Protein AF-A0A2V3JM64-F1 (afdb_monomer_lite)

Foldseek 3Di:
DVQVVCVVVPHQLAAAEDEDEDQAPDPPDNHNPPGCLLVVLVVSVVSNYQYEYDYPSDPDQVVRCVSVHHYDPDDDDDDDDD

Structure (mmCIF, N/CA/C/O backbone):
data_AF-A0A2V3JM64-F1
#
_entry.id   AF-A0A2V3JM64-F1
#
loop_
_atom_site.group_PDB
_atom_site.id
_atom_site.type_symbol
_atom_site.label_atom_id
_atom_site.label_alt_id
_atom_site.label_comp_id
_atom_site.label_asym_id
_atom_site.label_entity_id
_atom_site.label_seq_id
_atom_site.pdbx_PDB_ins_code
_atom_site.Cartn_x
_atom_site.Cartn_y
_atom_site.Cartn_z
_atom_site.occupancy
_atom_site.B_iso_or_equiv
_atom_site.auth_seq_id
_atom_site.auth_comp_id
_atom_site.auth_asym_id
_atom_site.auth_atom_id
_atom_site.pdbx_PDB_model_num
ATOM 1 N N . MET A 1 1 ? -0.757 13.392 4.444 1.00 74.81 1 MET A N 1
ATOM 2 C CA . MET A 1 1 ? -0.458 11.934 4.373 1.00 74.81 1 MET A CA 1
ATOM 3 C C . MET A 1 1 ? -1.763 11.140 4.512 1.00 74.81 1 MET A C 1
ATOM 5 O O . MET A 1 1 ? -2.713 11.678 5.056 1.00 74.81 1 MET A O 1
A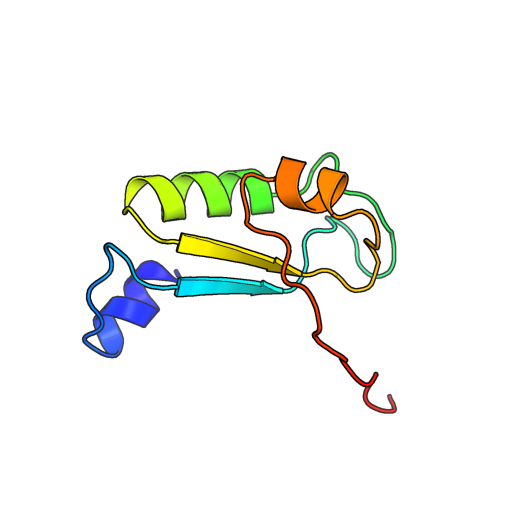TOM 9 N N . ALA A 1 2 ? -1.868 9.889 4.037 1.00 88.94 2 ALA A N 1
ATOM 10 C CA . ALA A 1 2 ? -3.138 9.133 4.057 1.00 88.94 2 ALA A CA 1
ATOM 11 C C . ALA A 1 2 ? -3.806 9.031 5.450 1.00 88.94 2 ALA A C 1
ATOM 13 O O . ALA A 1 2 ? -5.028 8.990 5.538 1.00 88.94 2 ALA A O 1
ATOM 14 N N . ILE A 1 3 ? -3.014 9.040 6.529 1.00 93.69 3 ILE A N 1
ATOM 15 C CA . ILE A 1 3 ? -3.506 9.088 7.914 1.00 93.69 3 ILE A CA 1
ATOM 16 C C . ILE A 1 3 ? -4.278 10.383 8.213 1.00 93.69 3 ILE A C 1
ATOM 18 O O . ILE A 1 3 ? -5.373 10.318 8.762 1.00 93.69 3 ILE A O 1
ATOM 22 N N . GLU A 1 4 ? -3.745 11.540 7.811 1.00 94.12 4 GLU A N 1
ATOM 23 C CA . GLU A 1 4 ? -4.422 12.839 7.960 1.00 94.12 4 GLU A CA 1
ATOM 24 C C . GLU A 1 4 ? -5.741 12.836 7.187 1.00 94.12 4 GLU A C 1
ATOM 26 O O . GLU A 1 4 ? -6.780 13.144 7.752 1.00 94.12 4 GLU A O 1
ATOM 31 N N . GLY A 1 5 ? -5.733 12.334 5.947 1.00 95.25 5 GLY A N 1
ATOM 32 C CA . GLY A 1 5 ? -6.952 12.233 5.142 1.00 95.25 5 GLY A CA 1
ATOM 33 C C . GLY A 1 5 ? -8.030 11.331 5.757 1.00 95.25 5 GLY A C 1
ATOM 34 O O . GLY A 1 5 ? -9.214 11.598 5.576 1.00 95.25 5 GLY A O 1
ATOM 35 N N . LEU A 1 6 ? -7.657 10.280 6.502 1.00 95.44 6 LEU A N 1
ATOM 36 C CA . LEU A 1 6 ? -8.616 9.475 7.273 1.00 95.44 6 LEU A CA 1
ATOM 37 C C . LEU A 1 6 ? -9.178 10.255 8.468 1.00 95.44 6 LEU A C 1
ATOM 39 O O . LEU A 1 6 ? -10.373 10.156 8.747 1.00 95.44 6 LEU A O 1
ATOM 43 N N . ASN A 1 7 ? -8.335 11.028 9.151 1.00 95.56 7 ASN A N 1
ATOM 44 C CA . ASN A 1 7 ? -8.732 11.847 10.291 1.00 95.56 7 ASN A CA 1
ATOM 45 C C . ASN A 1 7 ? -9.668 12.994 9.881 1.00 95.56 7 ASN A C 1
ATOM 47 O O . ASN A 1 7 ? -10.683 13.211 10.539 1.00 95.56 7 ASN A O 1
ATOM 51 N N . ASP A 1 8 ? -9.387 13.659 8.761 1.00 97.38 8 ASP A N 1
ATOM 52 C CA . ASP A 1 8 ? -10.179 14.784 8.245 1.00 97.38 8 ASP A CA 1
ATOM 53 C C . ASP A 1 8 ? -11.626 14.385 7.921 1.00 97.38 8 ASP A C 1
ATOM 55 O O . ASP A 1 8 ? -12.547 15.190 8.043 1.00 97.38 8 ASP A O 1
ATOM 59 N N . VAL A 1 9 ? -11.846 13.119 7.551 1.00 96.19 9 VAL A N 1
ATOM 60 C CA . VAL A 1 9 ? -13.183 12.554 7.297 1.00 96.19 9 VAL A CA 1
ATOM 61 C C . VAL A 1 9 ? -13.756 11.788 8.496 1.00 96.19 9 VAL A C 1
ATOM 63 O O . VAL A 1 9 ? -14.762 11.091 8.356 1.00 96.19 9 VAL A O 1
ATOM 66 N N . GLY A 1 10 ? -13.110 11.861 9.665 1.00 95.12 10 GLY A N 1
ATOM 67 C CA . GLY A 1 10 ? -13.561 11.208 10.896 1.00 95.12 10 GLY A CA 1
ATOM 68 C C . GLY A 1 10 ? -13.539 9.676 10.850 1.00 95.12 10 GLY A C 1
ATOM 69 O O . GLY A 1 10 ? -14.288 9.026 11.584 1.00 95.12 10 GLY A O 1
ATOM 70 N N . LYS A 1 11 ? -12.717 9.064 9.988 1.00 95.69 11 LYS A N 1
ATOM 71 C CA . LYS A 1 11 ? -12.577 7.603 9.928 1.00 95.69 11 LYS A CA 1
ATOM 72 C C . LYS A 1 11 ? -11.581 7.100 10.964 1.00 95.69 11 LYS A C 1
ATOM 74 O O . LYS A 1 11 ? -10.447 7.560 11.047 1.00 95.69 11 LYS A O 1
ATOM 79 N N . VAL A 1 12 ? -11.984 6.057 11.691 1.00 96.62 12 VAL A N 1
ATOM 80 C CA . VAL A 1 12 ? -11.094 5.320 12.594 1.00 96.62 12 VAL A CA 1
ATOM 81 C C . VAL A 1 12 ? -9.920 4.750 11.796 1.00 96.62 12 VAL A C 1
ATOM 83 O O . VAL A 1 12 ? -10.116 3.968 10.867 1.00 96.62 12 VAL A O 1
ATOM 86 N N . ILE A 1 13 ? -8.697 5.128 12.168 1.00 96.38 13 ILE A N 1
ATOM 87 C CA . ILE A 1 13 ? -7.481 4.724 11.450 1.00 96.38 13 ILE A CA 1
ATOM 88 C C . ILE A 1 13 ? -7.281 3.204 11.530 1.00 96.38 13 ILE A C 1
ATOM 90 O O . ILE A 1 13 ? -7.187 2.526 10.506 1.00 96.38 13 ILE A O 1
ATOM 94 N N . LYS A 1 14 ? -7.251 2.647 12.746 1.00 97.31 14 LYS A N 1
ATOM 95 C CA . LYS A 1 14 ? -7.035 1.211 12.957 1.00 97.31 14 LYS A CA 1
ATOM 96 C C . LYS A 1 14 ? -8.158 0.405 12.306 1.00 97.31 14 LYS A C 1
ATOM 98 O O . LYS A 1 14 ? -9.332 0.607 12.601 1.00 97.31 14 LYS A O 1
ATOM 103 N N . GLY A 1 15 ? -7.793 -0.533 11.438 1.00 96.94 15 GLY A N 1
ATOM 104 C CA . GLY A 1 15 ? -8.739 -1.360 10.689 1.00 96.94 15 GLY A CA 1
ATOM 105 C C . GLY A 1 15 ? -9.329 -0.697 9.441 1.00 96.94 15 GLY A C 1
ATOM 106 O O . GLY A 1 15 ? -10.019 -1.384 8.682 1.00 96.94 15 GLY A O 1
ATOM 107 N N . SER A 1 16 ? -9.036 0.583 9.169 1.00 97.31 16 SER A N 1
ATOM 108 C CA . SER A 1 16 ? -9.381 1.189 7.880 1.00 97.31 16 SER A CA 1
ATOM 109 C C . SER A 1 16 ? -8.724 0.431 6.730 1.00 97.31 16 SER A C 1
ATOM 111 O O . SER A 1 16 ? -7.640 -0.136 6.869 1.00 97.31 16 SER A O 1
ATOM 113 N N . LYS A 1 17 ? -9.396 0.421 5.576 1.00 96.31 17 LYS A N 1
ATOM 114 C CA . LYS A 1 17 ? -8.892 -0.191 4.344 1.00 96.31 17 LYS A CA 1
ATOM 115 C C . LYS A 1 17 ? -8.392 0.901 3.410 1.00 96.31 17 LYS A C 1
ATOM 117 O O . LYS A 1 17 ? -9.154 1.805 3.075 1.00 96.31 17 LYS A O 1
ATOM 1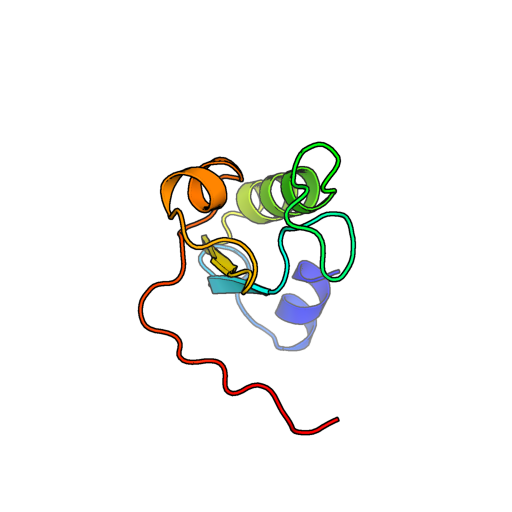22 N N . VAL A 1 18 ? -7.142 0.791 2.981 1.00 96.31 18 VAL A N 1
ATOM 123 C CA . VAL A 1 18 ? -6.508 1.716 2.033 1.00 96.31 18 VAL A CA 1
ATOM 124 C C . VAL A 1 18 ? -6.026 0.924 0.827 1.00 96.31 18 VAL A C 1
ATOM 126 O O . VAL A 1 18 ? -5.411 -0.126 0.991 1.00 96.31 18 VAL A O 1
ATOM 129 N N . LEU A 1 19 ? -6.308 1.422 -0.376 1.00 96.19 19 LEU A N 1
ATOM 130 C CA . LEU A 1 19 ? -5.758 0.903 -1.624 1.00 96.19 19 LEU A CA 1
ATOM 131 C C . LEU A 1 19 ? -4.646 1.833 -2.104 1.00 96.19 19 LEU A C 1
ATOM 133 O O . LEU A 1 19 ? -4.891 3.014 -2.332 1.00 96.19 19 LEU A O 1
ATOM 137 N N . ILE A 1 20 ? -3.449 1.286 -2.289 1.00 96.25 20 ILE A N 1
ATOM 138 C CA . ILE A 1 20 ? -2.361 1.948 -3.003 1.00 96.25 20 ILE A CA 1
ATOM 139 C C . ILE A 1 20 ? -2.468 1.561 -4.478 1.00 96.25 20 ILE A C 1
ATOM 141 O O . ILE A 1 20 ? -2.402 0.378 -4.824 1.00 96.25 20 ILE A O 1
ATOM 145 N N . MET A 1 21 ? -2.662 2.564 -5.331 1.00 94.56 21 MET A N 1
ATOM 146 C CA . MET A 1 21 ? -2.672 2.418 -6.784 1.00 94.56 21 MET A CA 1
ATOM 147 C C . MET A 1 21 ? -1.328 2.899 -7.328 1.00 94.56 21 MET A C 1
ATOM 149 O O . MET A 1 21 ? -0.995 4.071 -7.171 1.00 94.56 21 MET A O 1
ATOM 153 N N . GLY A 1 22 ? -0.573 1.997 -7.948 1.00 94.31 22 GLY A N 1
ATOM 154 C CA . GLY A 1 22 ? 0.815 2.225 -8.342 1.00 94.31 22 GLY A CA 1
ATOM 155 C C . GLY A 1 22 ? 1.790 1.672 -7.302 1.00 94.31 22 GLY A C 1
ATOM 156 O O . GLY A 1 22 ? 1.803 2.081 -6.143 1.00 94.31 22 GLY A O 1
ATOM 157 N N . LEU A 1 23 ? 2.597 0.710 -7.728 1.00 96.81 23 LEU A N 1
ATOM 158 C CA . LEU A 1 23 ? 3.622 0.019 -6.951 1.00 96.81 23 LEU A CA 1
ATOM 159 C C . LEU A 1 23 ? 4.995 0.132 -7.625 1.00 96.81 23 LEU A C 1
ATOM 161 O O . LEU A 1 23 ? 6.017 0.031 -6.941 1.00 96.81 23 LEU A O 1
ATOM 165 N N . THR A 1 24 ? 5.043 0.346 -8.940 1.00 96.94 24 THR A N 1
ATOM 166 C CA . THR A 1 24 ? 6.287 0.557 -9.683 1.00 96.94 24 THR A CA 1
ATOM 167 C C . THR A 1 24 ? 6.925 1.905 -9.352 1.00 96.94 24 THR A C 1
ATOM 169 O O . THR A 1 24 ? 6.247 2.903 -9.124 1.00 96.94 24 THR A O 1
ATOM 172 N N . TYR A 1 25 ? 8.256 1.943 -9.340 1.00 94.94 25 TYR A N 1
ATOM 173 C CA . TYR A 1 25 ? 9.047 3.147 -9.073 1.00 94.94 25 TYR A CA 1
ATOM 174 C C . TYR A 1 25 ? 9.038 4.131 -10.252 1.00 94.94 25 TYR A C 1
ATOM 176 O O . TYR A 1 25 ? 9.125 5.340 -10.057 1.00 94.94 25 TYR A O 1
ATOM 184 N N . LYS A 1 26 ? 8.945 3.611 -11.481 1.00 92.38 26 LYS A N 1
ATOM 185 C CA . LYS A 1 26 ? 8.993 4.396 -12.717 1.00 92.38 26 LYS A CA 1
ATOM 186 C C . LYS A 1 26 ? 7.706 4.222 -13.503 1.00 92.38 26 LYS A C 1
ATOM 188 O O . LYS A 1 26 ? 7.155 3.126 -13.571 1.00 92.38 26 LYS A O 1
ATOM 193 N N . GLU A 1 27 ? 7.256 5.304 -14.121 1.00 90.25 27 GLU A N 1
ATOM 194 C CA . GLU A 1 27 ? 6.091 5.275 -14.998 1.00 90.25 27 GLU A CA 1
ATOM 195 C C . GLU A 1 27 ? 6.315 4.316 -16.165 1.00 90.25 27 GLU A C 1
ATOM 197 O O . GLU A 1 27 ? 7.374 4.325 -16.791 1.00 90.25 27 GLU A O 1
ATOM 202 N N . ASN A 1 28 ? 5.300 3.506 -16.473 1.00 91.31 28 ASN A N 1
ATOM 203 C CA . ASN A 1 28 ? 5.296 2.586 -17.615 1.00 91.31 28 ASN A CA 1
ATOM 204 C C . ASN A 1 28 ? 6.447 1.559 -17.632 1.00 91.31 28 ASN A C 1
ATOM 206 O O . ASN A 1 28 ? 6.687 0.927 -18.660 1.00 91.31 28 ASN A O 1
ATOM 210 N N . VAL A 1 29 ? 7.137 1.352 -16.508 1.00 95.06 29 VAL A N 1
ATOM 211 C CA . VAL A 1 29 ? 8.209 0.361 -16.371 1.00 95.06 29 VAL A CA 1
ATOM 212 C C . VAL A 1 29 ? 7.912 -0.517 -15.153 1.00 95.06 29 VAL A C 1
ATOM 214 O O . VAL A 1 29 ? 7.754 0.025 -14.060 1.00 95.06 29 VAL A O 1
ATOM 217 N N . PRO A 1 30 ? 7.886 -1.858 -15.285 1.00 94.94 30 PRO A N 1
ATOM 218 C CA . PRO A 1 30 ? 7.611 -2.777 -14.178 1.00 94.94 30 PRO A CA 1
ATOM 219 C C . PRO A 1 30 ? 8.812 -2.919 -13.216 1.00 94.94 30 PRO A C 1
ATOM 221 O O . PRO A 1 30 ? 9.238 -4.025 -12.894 1.00 94.94 30 PRO A O 1
ATOM 224 N N . ASP A 1 31 ? 9.402 -1.802 -12.774 1.00 96.31 31 ASP A N 1
ATOM 225 C CA . ASP A 1 31 ? 10.527 -1.775 -11.832 1.00 96.31 31 ASP A CA 1
ATOM 226 C C . ASP A 1 31 ? 10.031 -1.503 -10.409 1.00 96.31 31 ASP A C 1
ATOM 228 O O . ASP A 1 31 ? 9.516 -0.427 -10.107 1.00 96.31 31 ASP A O 1
ATOM 232 N N . THR A 1 32 ? 10.197 -2.482 -9.524 1.00 96.12 32 THR A N 1
ATOM 233 C CA . THR A 1 32 ? 9.722 -2.443 -8.133 1.00 96.12 32 THR A CA 1
ATOM 234 C C . THR A 1 32 ? 10.841 -2.305 -7.104 1.00 96.12 32 THR A C 1
ATOM 236 O O . THR A 1 32 ? 10.554 -2.272 -5.907 1.00 96.12 32 THR A O 1
ATOM 239 N N . ARG A 1 33 ? 12.111 -2.290 -7.530 1.00 94.62 33 ARG A N 1
ATOM 240 C CA . ARG A 1 33 ? 13.270 -2.456 -6.630 1.00 94.62 33 ARG A CA 1
ATOM 241 C C . ARG A 1 33 ? 13.407 -1.304 -5.641 1.00 94.62 33 ARG A C 1
ATOM 243 O O . ARG A 1 33 ? 13.416 -1.533 -4.439 1.00 94.62 33 ARG A O 1
ATOM 250 N N . GLU A 1 34 ? 13.384 -0.084 -6.164 1.00 95.69 34 GLU A N 1
ATOM 251 C CA . GLU A 1 34 ? 13.555 1.160 -5.399 1.00 95.69 34 GLU A CA 1
ATOM 252 C C . GLU A 1 34 ? 12.218 1.847 -5.090 1.00 95.69 34 GLU A C 1
ATOM 254 O O . GLU A 1 34 ? 12.147 3.057 -4.884 1.00 95.69 34 GLU A O 1
ATOM 259 N N . SER A 1 35 ? 11.114 1.095 -5.117 1.00 97.38 35 SER A N 1
ATOM 260 C CA . SER A 1 35 ? 9.795 1.688 -4.930 1.00 97.38 35 SER A CA 1
ATOM 261 C C . SER A 1 35 ? 9.607 2.176 -3.483 1.00 97.38 35 SER A C 1
ATOM 263 O O . SER A 1 35 ? 9.658 1.362 -2.551 1.00 97.38 35 SER A O 1
ATOM 265 N N . PRO A 1 36 ? 9.303 3.475 -3.265 1.00 96.00 36 PRO A N 1
ATOM 266 C CA . PRO A 1 36 ? 9.088 4.035 -1.928 1.00 96.00 36 PRO A CA 1
ATOM 267 C C . PRO A 1 36 ? 7.810 3.497 -1.271 1.00 96.00 36 PRO A C 1
ATOM 269 O O . PRO A 1 36 ? 7.588 3.682 -0.074 1.00 96.00 36 PRO A O 1
ATOM 272 N N . VAL A 1 37 ? 6.967 2.794 -2.033 1.00 96.88 37 VAL A N 1
ATOM 273 C CA . VAL A 1 37 ? 5.716 2.214 -1.544 1.00 96.88 37 VAL A CA 1
ATOM 274 C C . VAL A 1 37 ? 5.952 1.252 -0.382 1.00 96.88 37 VAL A C 1
ATOM 276 O O . VAL A 1 37 ? 5.126 1.203 0.524 1.00 96.88 37 VAL A O 1
ATOM 279 N N . ARG A 1 38 ? 7.085 0.537 -0.341 1.00 96.88 38 ARG A N 1
ATOM 280 C CA . ARG A 1 38 ? 7.416 -0.357 0.787 1.00 96.88 38 ARG A CA 1
ATOM 281 C C . ARG A 1 38 ? 7.408 0.381 2.126 1.00 96.88 38 ARG A C 1
ATOM 283 O O . ARG A 1 38 ? 6.852 -0.122 3.100 1.00 96.88 38 ARG A O 1
ATOM 290 N N . GLU A 1 39 ? 7.971 1.584 2.147 1.00 96.81 39 GLU A N 1
ATOM 291 C CA . GLU A 1 39 ? 8.027 2.420 3.342 1.00 96.81 39 GLU A CA 1
ATOM 292 C C . GLU A 1 39 ? 6.637 2.942 3.723 1.00 96.81 39 GLU A C 1
ATOM 294 O O . GLU A 1 39 ? 6.222 2.847 4.876 1.00 96.81 39 GLU A O 1
ATOM 299 N N . ILE A 1 40 ? 5.856 3.390 2.738 1.00 96.50 40 ILE A N 1
ATOM 300 C CA . ILE A 1 40 ? 4.474 3.842 2.955 1.00 96.50 40 ILE A CA 1
ATOM 301 C C . ILE A 1 40 ? 3.617 2.712 3.547 1.00 96.50 40 ILE A C 1
ATOM 303 O O . ILE A 1 40 ? 2.868 2.926 4.502 1.00 96.50 40 ILE A O 1
ATOM 307 N N . VAL A 1 41 ? 3.735 1.495 3.009 1.00 97.62 41 VAL A N 1
ATOM 308 C CA . VAL A 1 41 ? 3.011 0.314 3.503 1.00 97.62 41 VAL A CA 1
ATOM 309 C C . VAL A 1 41 ? 3.413 -0.012 4.937 1.00 97.62 41 VAL A C 1
ATOM 311 O O . VAL A 1 41 ? 2.534 -0.332 5.741 1.00 97.62 41 VAL A O 1
ATOM 314 N N . ARG A 1 42 ? 4.709 0.080 5.269 1.00 97.50 42 ARG A N 1
ATOM 315 C CA . ARG A 1 42 ? 5.211 -0.122 6.635 1.00 97.50 42 ARG A CA 1
ATOM 316 C C . ARG A 1 42 ? 4.528 0.832 7.610 1.00 97.50 42 ARG A C 1
ATOM 318 O O . ARG A 1 42 ? 3.878 0.358 8.538 1.00 97.50 42 ARG A O 1
ATOM 325 N N . VAL A 1 43 ? 4.582 2.137 7.341 1.00 96.81 43 VAL A N 1
ATOM 326 C CA . VAL A 1 43 ? 3.973 3.163 8.203 1.00 96.81 43 VAL A CA 1
ATOM 327 C C . VAL A 1 43 ? 2.470 2.925 8.362 1.00 96.81 43 VAL A C 1
ATOM 329 O O . VAL A 1 43 ? 1.967 2.865 9.478 1.00 96.81 43 VAL A O 1
ATOM 332 N N . LEU A 1 44 ? 1.725 2.705 7.273 1.00 97.12 44 LEU A N 1
ATOM 333 C CA . LEU A 1 44 ? 0.277 2.458 7.355 1.00 97.12 44 LEU A CA 1
ATOM 334 C C . LEU A 1 44 ? -0.061 1.234 8.221 1.00 97.12 44 LEU A C 1
ATOM 336 O O . LEU A 1 44 ? -1.019 1.257 9.000 1.00 97.12 44 LEU A O 1
ATOM 340 N N . LYS A 1 45 ? 0.734 0.169 8.117 1.00 96.62 45 LYS A N 1
ATOM 341 C CA . LYS A 1 45 ? 0.557 -1.033 8.934 1.00 96.62 45 LYS A CA 1
ATOM 342 C C . LYS A 1 45 ? 0.865 -0.817 10.410 1.00 96.62 45 LYS A C 1
ATOM 344 O O . LYS A 1 45 ? 0.187 -1.434 11.229 1.00 96.62 45 LYS A O 1
ATOM 349 N N . GLU A 1 46 ? 1.824 0.039 10.759 1.00 97.31 46 GLU A N 1
ATOM 350 C CA . GLU A 1 46 ? 2.106 0.403 12.158 1.00 97.31 46 GLU A CA 1
ATOM 351 C C . GLU A 1 46 ? 0.878 1.034 12.834 1.00 97.31 46 GLU A C 1
ATOM 353 O O . GLU A 1 46 ? 0.599 0.762 14.000 1.00 97.31 46 GLU A O 1
ATOM 358 N N . PHE A 1 47 ? 0.057 1.764 12.074 1.00 96.69 47 PHE A N 1
ATOM 359 C CA . PHE A 1 47 ? -1.237 2.283 12.533 1.00 96.69 47 PHE A CA 1
ATOM 360 C C . PHE A 1 47 ? -2.387 1.255 12.489 1.00 96.69 47 PHE A C 1
ATOM 362 O O . PHE A 1 47 ? -3.537 1.575 12.802 1.00 96.69 47 PHE A O 1
ATOM 369 N N . GLY A 1 48 ? -2.113 0.006 12.106 1.00 96.75 48 GLY A N 1
ATOM 370 C CA . GLY A 1 48 ? -3.108 -1.061 12.006 1.00 96.75 48 GLY A CA 1
ATOM 371 C C . GLY A 1 48 ? -4.052 -0.929 10.808 1.00 96.75 48 GLY A C 1
ATOM 372 O O . GLY A 1 48 ? -5.160 -1.469 10.849 1.00 96.75 48 GLY A O 1
ATOM 373 N N . VAL A 1 49 ? -3.653 -0.208 9.758 1.00 97.81 49 VAL A N 1
ATOM 374 C CA . VAL A 1 49 ? -4.417 -0.100 8.506 1.00 97.81 49 VAL A CA 1
ATOM 375 C C . VAL A 1 49 ? -4.296 -1.399 7.704 1.00 97.81 49 VAL A C 1
ATOM 377 O O . VAL A 1 49 ? -3.226 -2.004 7.600 1.00 97.81 49 VAL A O 1
ATOM 380 N N . VAL A 1 50 ? -5.396 -1.827 7.086 1.00 97.62 50 VAL A N 1
ATOM 381 C CA . VAL A 1 50 ? -5.404 -2.928 6.119 1.00 97.62 50 VAL A CA 1
ATOM 382 C C . VAL A 1 50 ? -5.081 -2.365 4.740 1.00 97.62 50 VAL A C 1
ATOM 384 O O . VAL A 1 50 ? -5.905 -1.686 4.126 1.00 97.62 50 VAL A O 1
ATOM 387 N N . VAL A 1 51 ? -3.883 -2.661 4.243 1.00 97.94 51 VAL A N 1
ATOM 388 C CA . VAL A 1 51 ? -3.394 -2.111 2.975 1.00 97.94 51 VAL A CA 1
ATOM 389 C C . VAL A 1 51 ? -3.595 -3.103 1.830 1.00 97.94 51 VAL A C 1
ATOM 391 O O . VAL A 1 51 ? -3.205 -4.271 1.921 1.00 97.94 51 VAL A O 1
ATOM 394 N N . TYR A 1 52 ? -4.187 -2.621 0.745 1.00 97.56 52 TYR A N 1
ATOM 395 C CA . TYR A 1 52 ? -4.309 -3.294 -0.541 1.00 97.56 52 TYR A CA 1
ATOM 396 C C . TYR A 1 52 ? -3.394 -2.618 -1.560 1.00 97.56 52 TYR A C 1
ATOM 398 O O . TYR A 1 52 ? -3.155 -1.415 -1.470 1.00 97.56 52 TYR A O 1
ATOM 406 N N . GLY A 1 53 ? -2.902 -3.381 -2.530 1.00 96.19 53 GLY A N 1
ATOM 407 C CA . GLY A 1 53 ? -2.082 -2.866 -3.622 1.00 96.19 53 GLY A CA 1
ATOM 408 C C . GLY A 1 53 ? -2.617 -3.288 -4.978 1.00 96.19 53 GLY A C 1
ATOM 409 O O . GLY A 1 53 ? -3.118 -4.406 -5.139 1.00 96.19 53 GLY A O 1
ATOM 410 N N . TYR A 1 54 ? -2.487 -2.388 -5.942 1.00 95.75 54 TYR A N 1
ATOM 411 C CA . TYR A 1 54 ? -2.769 -2.636 -7.346 1.00 95.75 54 TYR A CA 1
ATOM 412 C C . TYR A 1 54 ? -1.790 -1.846 -8.211 1.00 95.75 54 TYR A C 1
ATOM 414 O O . TYR A 1 54 ? -1.575 -0.658 -7.975 1.00 95.75 54 TYR A O 1
ATOM 422 N N . ASP A 1 55 ? -1.245 -2.486 -9.239 1.00 94.00 55 ASP A N 1
ATOM 423 C CA . ASP A 1 55 ? -0.472 -1.827 -10.284 1.00 94.00 55 ASP A CA 1
ATOM 424 C C . ASP A 1 55 ? -0.774 -2.505 -11.629 1.00 94.00 55 ASP A C 1
ATOM 426 O O . ASP A 1 55 ? -0.668 -3.728 -11.715 1.00 94.00 55 ASP A O 1
ATOM 430 N N . PRO A 1 56 ? -1.162 -1.758 -12.677 1.00 92.38 56 PRO A N 1
ATOM 431 C CA . PRO A 1 56 ? -1.497 -2.343 -13.975 1.00 92.38 56 PRO A CA 1
ATOM 432 C C . PRO A 1 56 ? -0.306 -3.001 -14.692 1.00 92.38 56 PRO A C 1
ATOM 434 O O . PRO A 1 56 ? -0.523 -3.776 -15.622 1.00 92.38 56 PRO A O 1
ATOM 437 N N . LEU A 1 57 ? 0.934 -2.697 -14.302 1.00 93.25 57 LEU A N 1
ATOM 438 C CA . LEU A 1 57 ? 2.149 -3.290 -14.865 1.00 93.25 57 LEU A CA 1
ATOM 439 C C . LEU A 1 57 ? 2.559 -4.583 -14.147 1.00 93.25 57 LEU A C 1
ATOM 441 O O . LEU A 1 57 ? 3.466 -5.273 -14.614 1.00 93.25 57 LEU A O 1
ATOM 445 N N . LEU A 1 58 ? 1.909 -4.922 -13.028 1.00 92.94 58 LEU A N 1
ATOM 446 C CA . LEU A 1 58 ? 2.210 -6.102 -12.221 1.00 92.94 58 LEU A CA 1
ATOM 447 C C . LEU A 1 58 ? 1.025 -7.073 -12.239 1.00 92.94 58 LEU A C 1
ATOM 449 O O . LEU A 1 58 ? -0.014 -6.827 -11.633 1.00 92.94 58 LEU A O 1
ATOM 453 N N . SER A 1 59 ? 1.188 -8.213 -12.909 1.00 91.06 59 SER A N 1
ATOM 454 C CA . SER A 1 59 ? 0.163 -9.266 -12.966 1.00 91.06 59 SER A CA 1
ATOM 455 C C . SER A 1 59 ? 0.341 -10.360 -11.910 1.00 91.06 59 SER A C 1
ATOM 457 O O . SER A 1 59 ? -0.602 -11.097 -11.626 1.00 91.06 59 SER A O 1
ATOM 459 N N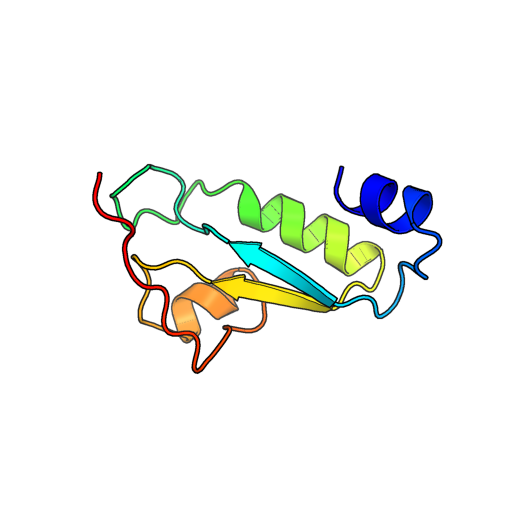 . ASP A 1 60 ? 1.541 -10.496 -11.342 1.00 93.75 60 ASP A N 1
ATOM 460 C CA . ASP A 1 60 ? 1.840 -11.522 -10.345 1.00 93.75 60 ASP A CA 1
ATOM 461 C C . ASP A 1 60 ? 1.455 -11.04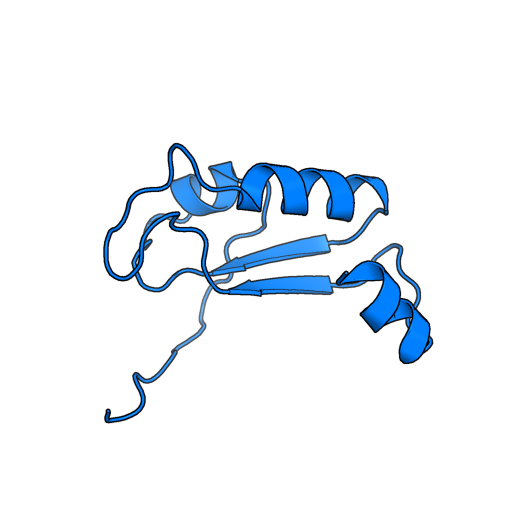5 -8.937 1.00 93.75 60 ASP A C 1
ATOM 463 O O . ASP A 1 60 ? 2.033 -10.102 -8.385 1.00 93.75 60 ASP A O 1
ATOM 467 N N . ALA A 1 61 ? 0.485 -11.737 -8.337 1.00 93.56 61 ALA A N 1
ATOM 468 C CA . ALA A 1 61 ? 0.047 -11.471 -6.975 1.00 93.56 61 ALA A CA 1
ATOM 469 C C . ALA A 1 61 ? 1.184 -11.634 -5.956 1.00 93.56 61 ALA A C 1
ATOM 471 O O . ALA A 1 61 ? 1.214 -10.876 -4.992 1.00 93.56 61 ALA A O 1
ATOM 472 N N . MET A 1 62 ? 2.138 -12.548 -6.173 1.00 95.56 62 MET A N 1
ATOM 473 C CA . MET A 1 62 ? 3.275 -12.737 -5.264 1.00 95.56 62 MET A CA 1
ATOM 474 C C . MET A 1 62 ? 4.194 -11.515 -5.244 1.00 95.56 62 MET A C 1
ATOM 476 O O . MET A 1 62 ? 4.680 -11.127 -4.182 1.00 95.56 62 MET A O 1
ATOM 480 N N . VAL A 1 63 ? 4.399 -10.863 -6.393 1.00 95.81 63 VAL A N 1
ATOM 481 C CA . VAL A 1 63 ? 5.194 -9.626 -6.473 1.00 95.81 63 VAL A CA 1
ATOM 482 C C . VAL A 1 63 ? 4.499 -8.501 -5.712 1.00 95.81 63 VAL A C 1
ATOM 484 O O . VAL A 1 63 ? 5.138 -7.813 -4.915 1.00 95.81 63 VAL A O 1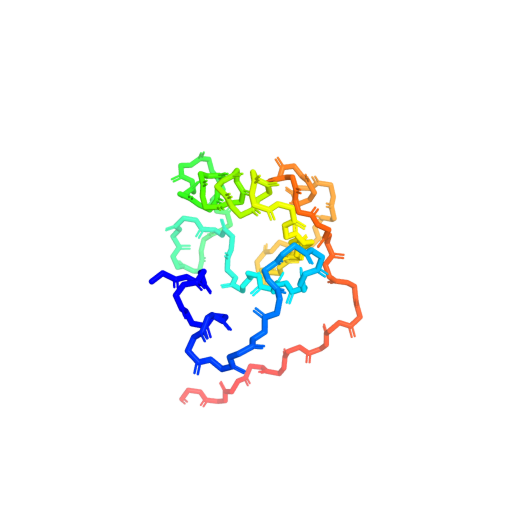
ATOM 487 N N . ILE A 1 64 ? 3.186 -8.343 -5.911 1.00 96.75 64 ILE A N 1
ATOM 488 C CA . ILE A 1 64 ? 2.378 -7.340 -5.205 1.00 96.75 64 ILE A CA 1
ATOM 489 C C . ILE A 1 64 ? 2.397 -7.606 -3.695 1.00 96.75 64 ILE A C 1
ATOM 491 O O . ILE A 1 64 ? 2.707 -6.714 -2.907 1.00 96.75 64 ILE A O 1
ATOM 495 N N . GLU A 1 65 ? 2.124 -8.839 -3.276 1.00 96.81 65 GLU A N 1
ATOM 496 C CA . GLU A 1 65 ? 2.136 -9.243 -1.866 1.00 96.81 65 GLU A CA 1
ATOM 497 C C . GLU A 1 65 ? 3.533 -9.122 -1.237 1.00 96.81 65 GLU A C 1
ATOM 499 O O . GLU A 1 65 ? 3.647 -8.861 -0.038 1.00 96.81 65 GLU A O 1
ATOM 504 N N . GLY A 1 66 ? 4.597 -9.168 -2.044 1.00 96.94 66 GLY A N 1
ATOM 505 C CA . GLY A 1 66 ? 5.973 -8.877 -1.641 1.00 96.94 66 GLY A CA 1
ATOM 506 C C . GLY A 1 66 ? 6.207 -7.452 -1.116 1.00 96.94 66 GLY A C 1
ATOM 507 O O . GLY A 1 66 ? 7.217 -7.214 -0.449 1.00 96.94 66 GLY A O 1
ATOM 508 N N . PHE A 1 67 ? 5.290 -6.507 -1.350 1.00 97.38 67 PHE A N 1
ATOM 509 C CA . PHE A 1 67 ? 5.276 -5.185 -0.698 1.00 97.38 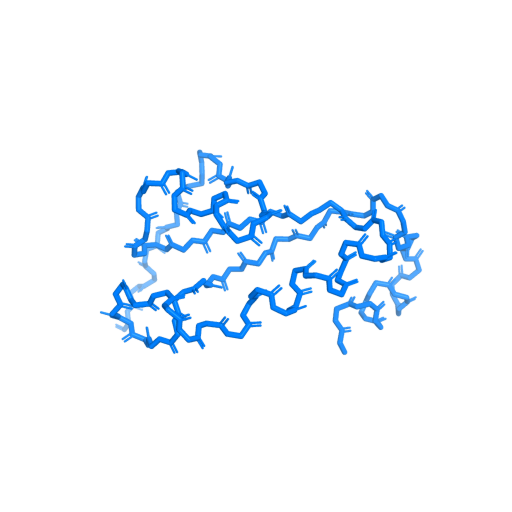67 PHE A CA 1
ATOM 510 C C . PHE A 1 67 ? 4.658 -5.212 0.708 1.00 97.38 67 PHE A C 1
ATOM 512 O O . PHE A 1 67 ? 4.630 -4.195 1.397 1.00 97.38 67 PHE A O 1
ATOM 519 N N . GLY A 1 68 ? 4.135 -6.359 1.141 1.00 96.81 68 GLY A N 1
ATOM 520 C CA . GLY A 1 68 ? 3.366 -6.506 2.369 1.00 96.81 68 GLY A CA 1
ATOM 521 C C . GLY A 1 68 ? 1.896 -6.104 2.223 1.00 96.81 68 GLY A C 1
ATOM 522 O O . GLY A 1 68 ? 1.189 -6.045 3.222 1.00 96.81 68 GLY A O 1
ATOM 523 N N . VAL A 1 69 ? 1.396 -5.822 1.029 1.00 97.44 69 VAL A N 1
ATOM 524 C CA . VAL A 1 69 ? -0.018 -5.472 0.812 1.00 97.44 69 VAL A CA 1
ATOM 525 C C . VAL A 1 69 ? -0.837 -6.699 0.427 1.00 97.44 69 VAL A C 1
ATOM 527 O O . VAL A 1 69 ? -0.290 -7.724 0.037 1.00 97.44 69 VAL A O 1
ATOM 530 N N . LYS A 1 70 ? -2.164 -6.602 0.504 1.00 97.06 70 LYS A N 1
ATOM 531 C CA . LYS A 1 70 ? -3.054 -7.592 -0.118 1.00 97.06 70 LYS A CA 1
ATOM 532 C C . LYS A 1 70 ? -3.211 -7.261 -1.599 1.00 97.06 70 LYS A C 1
ATOM 534 O O . LYS A 1 70 ? -3.658 -6.157 -1.920 1.00 97.06 70 LYS A O 1
ATOM 539 N N . ALA A 1 71 ? -2.883 -8.195 -2.490 1.00 95.19 71 ALA A N 1
ATOM 540 C CA . ALA A 1 71 ? -3.120 -8.001 -3.916 1.00 95.19 71 ALA A CA 1
ATOM 541 C C . ALA A 1 71 ? -4.620 -7.838 -4.180 1.00 95.19 71 ALA A C 1
ATOM 543 O O . ALA A 1 71 ? -5.437 -8.681 -3.788 1.00 95.19 71 ALA A O 1
ATOM 544 N N . LEU A 1 72 ? -4.995 -6.738 -4.826 1.00 91.94 72 LEU A N 1
ATOM 545 C CA . LEU A 1 72 ? -6.389 -6.482 -5.141 1.00 91.94 72 LEU A CA 1
ATOM 546 C C . LEU A 1 72 ? -6.785 -7.250 -6.403 1.00 91.94 72 LEU A C 1
ATOM 548 O O . LEU A 1 72 ? -6.323 -6.959 -7.503 1.00 91.94 72 LEU A O 1
ATOM 552 N N . ARG A 1 73 ? -7.637 -8.262 -6.229 1.00 82.19 73 ARG A N 1
ATOM 553 C CA . ARG A 1 73 ? -8.116 -9.128 -7.312 1.00 82.19 73 ARG A CA 1
ATOM 554 C C . ARG A 1 73 ? -9.424 -8.596 -7.893 1.00 82.19 73 ARG A C 1
ATOM 556 O O . ARG A 1 73 ? -10.244 -8.040 -7.170 1.00 82.19 73 ARG A O 1
ATOM 563 N N . GLY A 1 74 ? -9.636 -8.828 -9.188 1.00 73.00 74 GLY A N 1
ATOM 564 C CA . GLY A 1 74 ? -10.931 -8.603 -9.840 1.00 73.00 74 GLY A CA 1
ATOM 565 C C . GLY A 1 74 ? -11.257 -7.152 -10.199 1.00 73.00 74 GLY A C 1
ATOM 566 O O . GLY A 1 74 ? -12.389 -6.882 -10.591 1.00 73.00 74 GLY A O 1
ATOM 567 N N . ILE A 1 75 ? -10.298 -6.225 -10.110 1.00 71.38 75 ILE A N 1
ATOM 568 C CA . ILE A 1 75 ? -10.479 -4.877 -10.656 1.00 71.38 75 ILE A CA 1
ATOM 569 C C . ILE A 1 75 ? -10.195 -4.896 -12.155 1.00 71.38 75 ILE A C 1
ATOM 571 O O . ILE A 1 75 ? -9.117 -5.294 -12.589 1.00 71.38 75 ILE A O 1
ATOM 575 N N . ARG A 1 76 ? -11.162 -4.416 -12.939 1.00 65.00 76 ARG A N 1
ATOM 576 C CA . ARG A 1 76 ? -10.947 -4.005 -14.327 1.00 65.00 76 ARG A CA 1
ATOM 577 C C . ARG A 1 76 ? -10.747 -2.497 -14.321 1.00 65.00 76 ARG A C 1
ATOM 579 O O . ARG A 1 76 ? -11.690 -1.765 -14.044 1.00 65.00 76 ARG A O 1
ATOM 586 N N . VAL A 1 77 ? -9.522 -2.045 -14.568 1.00 68.62 77 VAL A N 1
ATOM 587 C CA . VAL A 1 77 ? -9.263 -0.626 -14.825 1.00 68.62 77 VAL A CA 1
ATOM 588 C C . VAL A 1 77 ? -9.266 -0.447 -16.333 1.00 68.62 77 VAL A C 1
ATOM 590 O O . VAL A 1 77 ? -8.389 -0.966 -17.022 1.00 68.62 77 VAL A O 1
ATOM 593 N N . GLU A 1 78 ? -10.272 0.246 -16.850 1.00 71.88 78 GLU A N 1
ATOM 594 C CA . GLU A 1 78 ? -10.262 0.681 -18.240 1.00 71.88 78 GLU A CA 1
ATOM 595 C C . GLU A 1 78 ? -9.245 1.810 -18.380 1.00 71.88 78 GLU A C 1
ATOM 597 O O . GLU A 1 78 ? -9.203 2.742 -17.572 1.00 71.88 78 GLU A O 1
ATOM 602 N N . ARG A 1 79 ? -8.374 1.708 -19.384 1.00 66.00 79 ARG A N 1
ATOM 603 C CA . ARG A 1 79 ? -7.448 2.792 -19.693 1.00 66.00 79 ARG A CA 1
ATOM 604 C C . ARG A 1 79 ? -8.286 3.916 -20.299 1.00 66.00 79 ARG A C 1
ATOM 606 O O . ARG A 1 79 ? -8.891 3.714 -21.349 1.00 66.00 79 ARG A O 1
ATOM 613 N N . LEU A 1 80 ? -8.351 5.063 -19.622 1.00 66.06 80 LEU A N 1
ATOM 614 C CA . LEU A 1 80 ? -8.984 6.245 -20.199 1.00 66.06 80 LEU A CA 1
ATOM 615 C C . LEU A 1 80 ? -8.260 6.585 -21.511 1.00 66.06 80 LEU A C 1
ATOM 617 O O . LEU A 1 80 ? -7.026 6.499 -21.546 1.00 66.06 80 LEU A O 1
ATOM 621 N N . PRO A 1 81 ? -8.994 6.916 -22.588 1.00 59.56 81 PRO A N 1
ATOM 622 C CA . PRO A 1 81 ? -8.367 7.433 -23.792 1.00 59.56 81 PRO A CA 1
ATOM 623 C C . PRO A 1 81 ? -7.600 8.702 -23.411 1.00 59.56 81 PRO A C 1
ATOM 625 O O . PRO A 1 81 ? -8.153 9.591 -22.762 1.00 59.56 81 PRO A O 1
ATOM 628 N N . VAL A 1 82 ? -6.308 8.711 -23.740 1.00 61.00 82 VAL A N 1
ATOM 629 C CA . VAL A 1 82 ? -5.443 9.891 -23.626 1.00 61.00 82 VAL A CA 1
ATOM 630 C C . VAL A 1 82 ? -5.763 10.896 -24.719 1.00 61.00 82 VAL A C 1
ATOM 632 O O . VAL A 1 82 ? -6.103 10.448 -25.839 1.00 61.00 82 VAL A O 1
#

pLDDT: mean 92.06, std 9.51, range [59.56, 97.94]

Sequence (82 aa):
MAIEGLNDVGKVIKGSKVLIMGLTYKENVPDTRESPVREIVRVLKEFGVVVYGYDPLLSDAMVIEGFGVKALRGIRVERLPV

Secondary structure (DSSP, 8-state):
-HHHHHHHTT--STT-EEEEE---SBTTB---TT-THHHHHHHHHHTT-EEEEE-TT---HHHHHTTTSEE--S--------

Radius of gyration: 13.4 Å; chains: 1; bounding box: 27×28×37 Å